Protein AF-A0A256Z825-F1 (afdb_monomer_lite)

Radius of gyration: 13.95 Å; chains: 1; bounding box: 27×13×42 Å

Structure (mmCIF, N/CA/C/O backbone):
data_AF-A0A256Z825-F1
#
_entry.id   AF-A0A256Z825-F1
#
loop_
_atom_site.group_PDB
_atom_site.id
_atom_site.type_symbol
_atom_site.label_atom_id
_atom_site.label_alt_id
_atom_site.label_comp_id
_atom_site.label_asym_id
_atom_site.label_entity_id
_atom_site.label_seq_id
_atom_site.pdbx_PDB_ins_code
_atom_site.Cartn_x
_atom_site.Cartn_y
_atom_site.Cartn_z
_atom_site.occupancy
_atom_site.B_iso_or_equiv
_atom_site.auth_seq_id
_atom_site.auth_comp_id
_atom_site.auth_asym_id
_atom_site.auth_atom_id
_atom_site.pdbx_PDB_model_num
ATOM 1 N N . ALA A 1 1 ? 3.723 -3.712 -13.659 1.00 67.44 1 ALA A N 1
ATOM 2 C CA . ALA A 1 1 ? 2.302 -3.512 -13.280 1.00 67.44 1 ALA A CA 1
ATOM 3 C C . ALA A 1 1 ? 2.008 -4.173 -11.936 1.00 67.44 1 ALA A C 1
ATOM 5 O O . ALA A 1 1 ? 2.182 -5.382 -11.796 1.00 67.44 1 ALA A O 1
ATOM 6 N N . ALA A 1 2 ? 1.598 -3.382 -10.946 1.00 86.62 2 ALA A N 1
ATOM 7 C CA . ALA A 1 2 ? 1.421 -3.825 -9.564 1.00 86.62 2 ALA A CA 1
ATOM 8 C C . ALA A 1 2 ? -0.063 -3.774 -9.160 1.00 86.62 2 ALA A C 1
ATOM 10 O O . ALA A 1 2 ? -0.580 -2.719 -8.817 1.00 86.62 2 ALA A O 1
ATOM 11 N N . HIS A 1 3 ? -0.748 -4.923 -9.213 1.00 90.88 3 HIS A N 1
ATOM 12 C CA . HIS A 1 3 ? -2.207 -5.009 -9.019 1.00 90.88 3 HIS A CA 1
ATOM 13 C C . HIS A 1 3 ? -2.638 -5.476 -7.625 1.00 90.88 3 HIS A C 1
ATOM 15 O O . HIS A 1 3 ? -3.782 -5.266 -7.225 1.00 90.88 3 HIS A O 1
ATOM 21 N N . LEU A 1 4 ? -1.738 -6.122 -6.880 1.00 94.81 4 LEU A N 1
ATOM 22 C CA . LEU A 1 4 ? -2.063 -6.729 -5.591 1.00 94.81 4 LEU A CA 1
ATOM 23 C C . LEU A 1 4 ? -2.667 -5.726 -4.586 1.00 94.81 4 LEU A C 1
ATOM 25 O O . LEU A 1 4 ? -3.716 -6.049 -4.027 1.00 94.81 4 LEU A O 1
ATOM 29 N N . PRO A 1 5 ? -2.104 -4.516 -4.374 1.00 93.44 5 PRO A N 1
ATOM 30 C CA . PRO A 1 5 ? -2.659 -3.580 -3.393 1.00 93.44 5 PRO A CA 1
ATOM 31 C C . PRO A 1 5 ? -4.094 -3.158 -3.723 1.00 93.44 5 PRO A C 1
ATOM 33 O O . PRO A 1 5 ? -4.953 -3.161 -2.843 1.00 93.44 5 PRO A O 1
ATOM 36 N N . GLY A 1 6 ? -4.375 -2.875 -4.999 1.00 93.62 6 GLY A N 1
ATOM 37 C CA . GLY A 1 6 ? -5.716 -2.507 -5.449 1.00 93.62 6 GLY A CA 1
ATOM 38 C C . GLY A 1 6 ? -6.721 -3.653 -5.318 1.00 93.62 6 GLY A C 1
ATOM 39 O O . GLY A 1 6 ? -7.853 -3.436 -4.887 1.00 93.62 6 GLY A O 1
ATOM 40 N N . PHE A 1 7 ? -6.302 -4.891 -5.607 1.00 95.94 7 PHE A N 1
ATOM 41 C CA . PHE A 1 7 ? -7.159 -6.063 -5.428 1.00 95.94 7 PHE A CA 1
ATOM 42 C C . PHE A 1 7 ? -7.521 -6.286 -3.956 1.00 95.94 7 PHE A C 1
ATOM 44 O O . PHE A 1 7 ? -8.692 -6.482 -3.643 1.00 95.94 7 PHE A O 1
ATOM 51 N N . ILE A 1 8 ? -6.555 -6.203 -3.038 1.00 96.50 8 ILE A N 1
ATOM 52 C CA . ILE A 1 8 ? -6.829 -6.372 -1.603 1.00 96.50 8 ILE A CA 1
ATOM 53 C C . ILE A 1 8 ? -7.724 -5.244 -1.071 1.00 96.50 8 ILE A C 1
ATOM 55 O O . ILE A 1 8 ? -8.678 -5.532 -0.350 1.00 96.50 8 ILE A O 1
ATOM 59 N N . ALA A 1 9 ? -7.492 -3.993 -1.483 1.00 96.06 9 ALA A N 1
ATOM 60 C CA . ALA A 1 9 ? -8.336 -2.859 -1.097 1.00 96.06 9 ALA A CA 1
ATOM 61 C C . ALA A 1 9 ? -9.788 -3.004 -1.575 1.00 96.06 9 ALA A C 1
ATOM 63 O O . ALA A 1 9 ? -10.706 -2.543 -0.907 1.00 96.06 9 ALA A O 1
ATOM 64 N N . SER A 1 10 ? -10.025 -3.701 -2.691 1.00 95.56 10 SER A N 1
ATOM 65 C CA . SER A 1 10 ? -11.388 -3.974 -3.171 1.00 95.56 10 SER A CA 1
ATOM 66 C C . SER A 1 10 ? -12.153 -4.995 -2.322 1.00 95.56 10 SER A C 1
ATOM 68 O O . SER A 1 10 ? -13.373 -5.094 -2.435 1.00 95.56 10 SER A O 1
ATOM 70 N N . ARG A 1 11 ? -11.450 -5.781 -1.493 1.00 96.56 11 ARG A N 1
ATOM 71 C CA . ARG A 1 11 ? -12.040 -6.872 -0.697 1.00 96.56 11 ARG A CA 1
ATOM 72 C C . ARG A 1 11 ? -12.003 -6.630 0.807 1.00 96.56 11 ARG A C 1
ATOM 74 O O . ARG A 1 11 ? -12.418 -7.505 1.561 1.00 96.56 11 ARG A O 1
ATOM 81 N N . SER A 1 12 ? -11.471 -5.497 1.249 1.00 93.88 12 SER A N 1
ATOM 82 C CA . SER A 1 12 ? -11.248 -5.215 2.661 1.00 93.88 12 SER A CA 1
ATOM 83 C C . SER A 1 12 ? -11.592 -3.770 2.982 1.00 93.88 12 SER A C 1
ATOM 85 O O . SER A 1 12 ? -11.129 -2.858 2.311 1.00 93.88 12 SER A O 1
ATOM 87 N N . GLU A 1 13 ? -12.327 -3.568 4.075 1.00 92.94 13 GLU A N 1
ATOM 88 C CA . GLU A 1 13 ? -12.581 -2.238 4.647 1.00 92.94 13 GLU A CA 1
ATOM 89 C C . GLU A 1 13 ? -11.398 -1.726 5.487 1.00 92.94 13 GLU A C 1
ATOM 91 O O . GLU A 1 13 ? -11.320 -0.546 5.823 1.00 92.94 13 GLU A O 1
ATOM 96 N N . LYS A 1 14 ? -10.449 -2.609 5.836 1.00 93.81 14 LYS A N 1
ATOM 97 C CA . LYS A 1 14 ? -9.218 -2.219 6.535 1.00 93.81 14 LYS A CA 1
ATOM 98 C C . LYS A 1 14 ? -8.303 -1.413 5.606 1.00 93.81 14 LYS A C 1
ATOM 100 O O . LYS A 1 14 ? -8.232 -1.732 4.418 1.00 93.81 14 LYS A O 1
ATOM 105 N N . PRO A 1 15 ? -7.535 -0.446 6.143 1.00 95.00 15 PRO A N 1
ATOM 106 C CA . PRO A 1 15 ? -6.586 0.325 5.351 1.00 95.00 15 PRO A CA 1
ATOM 107 C C . PRO A 1 15 ? -5.523 -0.582 4.721 1.00 95.00 15 PRO A C 1
ATOM 109 O O . PRO A 1 15 ? 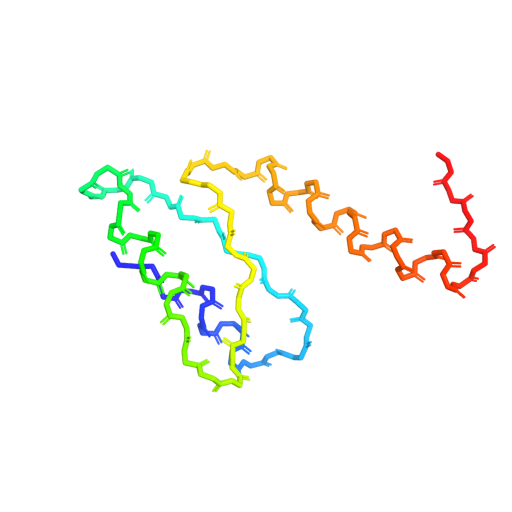-4.905 -1.402 5.401 1.00 95.00 15 PRO A O 1
ATOM 112 N N . VAL A 1 16 ? -5.293 -0.399 3.421 1.00 97.25 16 VAL A N 1
ATOM 113 C CA . VAL A 1 16 ? -4.273 -1.119 2.648 1.00 97.25 16 VAL A CA 1
ATOM 114 C C . VAL A 1 16 ? -3.152 -0.158 2.279 1.00 97.25 16 VAL A C 1
ATOM 116 O O . VAL A 1 16 ? -3.402 0.906 1.711 1.00 97.25 16 VAL A O 1
ATOM 119 N N . ILE A 1 17 ? -1.914 -0.544 2.589 1.00 97.62 17 ILE A N 1
ATOM 120 C CA . ILE A 1 17 ? -0.709 0.222 2.259 1.00 97.62 17 ILE A CA 1
ATOM 121 C C . ILE A 1 17 ? 0.014 -0.478 1.107 1.00 97.62 17 ILE A C 1
ATOM 123 O O . ILE A 1 17 ? 0.344 -1.659 1.203 1.00 97.62 17 ILE A O 1
ATOM 127 N N . GLY A 1 18 ? 0.248 0.243 0.014 1.00 96.56 18 GLY A N 1
ATOM 128 C CA . GLY A 1 18 ? 0.928 -0.260 -1.174 1.00 96.56 18 GLY A CA 1
ATOM 129 C C . GLY A 1 18 ? 2.357 0.268 -1.277 1.00 96.56 18 GLY A C 1
ATOM 130 O O . GLY A 1 18 ? 2.578 1.479 -1.232 1.00 96.56 18 GLY A O 1
ATOM 131 N N . VAL A 1 19 ? 3.318 -0.641 -1.459 1.00 97.00 19 VAL A N 1
ATOM 132 C CA . VAL A 1 19 ? 4.728 -0.313 -1.720 1.00 97.00 19 VAL A CA 1
ATOM 133 C C . VAL A 1 19 ? 5.022 -0.573 -3.200 1.00 97.00 19 VAL A C 1
ATOM 135 O O . VAL A 1 19 ? 5.038 -1.735 -3.613 1.00 97.00 19 VAL A O 1
ATOM 138 N N . PRO A 1 20 ? 5.239 0.468 -4.021 1.00 95.75 20 PRO A N 1
ATOM 139 C CA . PRO A 1 20 ? 5.648 0.272 -5.403 1.00 95.75 20 PRO A CA 1
ATOM 140 C C . PRO A 1 20 ? 7.082 -0.251 -5.458 1.00 95.75 20 PRO A C 1
ATOM 142 O O . PRO A 1 20 ? 7.979 0.327 -4.851 1.00 95.75 20 PRO A O 1
ATOM 145 N N . LEU A 1 21 ? 7.305 -1.337 -6.198 1.00 94.12 21 LEU A N 1
ATOM 146 C CA . LEU A 1 21 ? 8.637 -1.903 -6.408 1.00 94.12 21 LEU A CA 1
ATOM 147 C C . LEU A 1 21 ? 9.223 -1.416 -7.733 1.00 94.12 21 LEU A C 1
ATOM 149 O O . LEU A 1 21 ? 8.521 -1.310 -8.739 1.00 94.12 21 LEU A O 1
ATOM 153 N N . ASN A 1 22 ? 10.523 -1.138 -7.745 1.00 92.19 22 ASN A N 1
ATOM 154 C CA . ASN A 1 22 ? 11.234 -0.771 -8.964 1.00 92.19 22 ASN A CA 1
ATOM 155 C C . ASN A 1 22 ? 11.573 -2.025 -9.779 1.00 92.19 22 ASN A C 1
ATOM 157 O O . ASN A 1 22 ? 12.619 -2.637 -9.571 1.00 92.19 22 ASN A O 1
ATOM 161 N N . VAL A 1 23 ? 10.670 -2.405 -10.684 1.00 84.75 23 VAL A N 1
ATOM 162 C CA . VAL A 1 23 ? 10.866 -3.539 -11.604 1.00 84.75 23 VAL A CA 1
ATOM 163 C C . VAL A 1 23 ? 11.018 -3.066 -13.052 1.00 84.75 23 VAL A C 1
ATOM 165 O O . VAL A 1 23 ? 11.845 -3.595 -13.788 1.00 84.75 23 VAL A O 1
ATOM 168 N N . ALA A 1 24 ? 10.259 -2.049 -13.466 1.00 84.75 24 ALA A N 1
ATOM 169 C CA . ALA A 1 24 ? 10.338 -1.450 -14.795 1.00 84.75 24 ALA A CA 1
ATOM 170 C C . ALA A 1 24 ? 10.190 0.075 -14.704 1.00 84.75 24 ALA A C 1
ATOM 172 O O . ALA A 1 24 ? 9.581 0.589 -13.771 1.00 84.75 24 ALA A O 1
ATOM 173 N N . LEU A 1 25 ? 10.749 0.816 -15.669 1.00 89.88 25 LEU A N 1
ATOM 174 C CA . LEU A 1 25 ? 10.633 2.284 -15.750 1.00 89.88 25 LEU A CA 1
ATOM 175 C C . LEU A 1 25 ? 10.980 3.019 -14.435 1.00 89.88 25 LEU A C 1
ATOM 177 O O . LEU A 1 25 ? 10.318 3.986 -14.060 1.00 89.88 25 LEU A O 1
ATOM 181 N N . GLY A 1 26 ? 11.975 2.532 -13.686 1.00 87.75 26 GLY A N 1
ATOM 182 C CA . GLY A 1 26 ? 12.350 3.125 -12.397 1.00 87.75 26 GLY A CA 1
ATOM 183 C C . GLY A 1 26 ? 11.289 2.976 -11.295 1.00 87.75 26 GLY A C 1
ATOM 184 O O . GLY A 1 26 ? 11.363 3.677 -10.291 1.00 87.75 26 GLY A O 1
ATOM 185 N N . GLY A 1 27 ? 10.297 2.098 -11.474 1.00 90.12 27 GLY A N 1
ATOM 186 C CA . GLY A 1 27 ? 9.166 1.893 -10.567 1.00 90.12 27 GLY A CA 1
ATOM 187 C C . GLY A 1 27 ? 7.992 2.842 -10.802 1.00 90.12 27 GLY A C 1
ATOM 188 O O . GLY A 1 27 ? 7.008 2.771 -10.065 1.00 90.12 27 GLY A O 1
ATOM 189 N N . LEU A 1 28 ? 8.059 3.707 -11.823 1.00 93.44 28 LEU A N 1
ATOM 190 C CA . LEU A 1 28 ? 6.961 4.611 -12.177 1.00 93.44 28 LEU A CA 1
ATOM 191 C C . LEU A 1 28 ? 5.710 3.838 -12.612 1.00 93.44 28 LEU A C 1
ATOM 193 O O . LEU A 1 28 ? 4.594 4.223 -12.269 1.00 93.44 28 LEU A O 1
ATOM 197 N N . ASP A 1 29 ? 5.895 2.718 -13.315 1.00 92.62 29 ASP A N 1
ATOM 198 C CA . ASP A 1 29 ? 4.804 1.837 -13.734 1.00 92.62 29 ASP A CA 1
ATOM 199 C C . ASP A 1 29 ? 4.022 1.307 -12.521 1.00 92.62 29 ASP A C 1
ATOM 201 O O . ASP A 1 29 ? 2.791 1.305 -12.495 1.00 92.62 29 ASP A O 1
ATOM 205 N N . SER A 1 30 ? 4.752 0.902 -11.488 1.00 93.19 30 SER A N 1
ATOM 206 C CA . SER A 1 30 ? 4.228 0.326 -10.259 1.00 93.19 30 SER A CA 1
ATOM 207 C C . SER A 1 30 ? 3.626 1.404 -9.368 1.00 93.19 30 SER A C 1
ATOM 209 O O . SER A 1 30 ? 2.557 1.188 -8.802 1.00 93.19 30 SER A O 1
ATOM 211 N N . LEU A 1 31 ? 4.247 2.585 -9.299 1.00 95.00 31 LEU A N 1
ATOM 212 C CA . LEU A 1 31 ? 3.707 3.733 -8.577 1.00 95.00 31 LEU A CA 1
ATOM 213 C C . LEU A 1 31 ? 2.361 4.163 -9.157 1.00 95.00 31 LEU A C 1
ATOM 215 O O . LEU A 1 31 ? 1.398 4.279 -8.406 1.00 95.00 31 LEU A O 1
ATOM 219 N N . LEU A 1 32 ? 2.262 4.332 -10.477 1.00 94.56 32 LEU A N 1
ATOM 220 C CA . LEU A 1 32 ? 1.000 4.717 -11.111 1.00 94.56 32 LEU A CA 1
ATOM 221 C C . LEU A 1 32 ? -0.055 3.610 -11.002 1.00 94.56 32 LEU A C 1
ATOM 223 O O . LEU A 1 32 ? -1.217 3.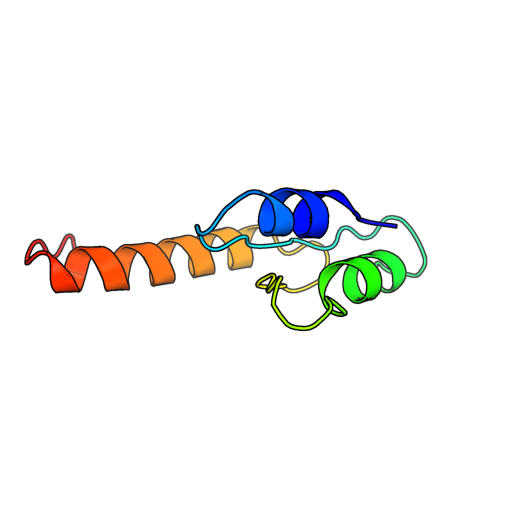920 -10.762 1.00 94.56 32 LEU A O 1
ATOM 227 N N . SER A 1 33 ? 0.343 2.335 -11.093 1.00 93.31 33 SER A N 1
ATOM 228 C CA . SER A 1 33 ? -0.578 1.197 -10.916 1.00 93.31 33 SER A CA 1
ATOM 229 C C . SER A 1 33 ? -1.223 1.156 -9.524 1.00 93.31 33 SER A C 1
ATOM 231 O O . SER A 1 33 ? -2.343 0.675 -9.389 1.00 93.31 33 SER A O 1
ATOM 233 N N . ILE A 1 34 ? -0.516 1.625 -8.490 1.00 95.50 34 ILE A N 1
ATOM 234 C CA . ILE A 1 34 ? -0.977 1.568 -7.095 1.00 95.50 34 ILE A CA 1
ATOM 235 C C . ILE A 1 34 ? -1.631 2.888 -6.663 1.00 95.50 34 ILE A C 1
ATOM 237 O O . ILE A 1 34 ? -2.632 2.864 -5.954 1.00 95.50 34 ILE A O 1
ATOM 241 N N . ALA A 1 35 ? -1.086 4.035 -7.077 1.00 95.25 35 ALA A N 1
ATOM 242 C CA . ALA A 1 35 ? -1.559 5.348 -6.640 1.00 95.25 35 ALA A CA 1
ATOM 243 C C . ALA A 1 35 ? -2.854 5.781 -7.340 1.00 95.25 35 ALA A C 1
ATOM 245 O O . ALA A 1 35 ? -3.693 6.443 -6.730 1.00 95.25 35 ALA A O 1
ATOM 246 N N . GLN A 1 36 ? -3.038 5.404 -8.610 1.00 95.19 36 GLN A N 1
ATOM 247 C CA . GLN A 1 36 ? -4.167 5.851 -9.433 1.00 95.19 36 GLN A CA 1
ATOM 248 C C . GLN A 1 36 ? -5.402 4.957 -9.262 1.00 95.19 36 GLN A C 1
ATOM 250 O O . GLN A 1 36 ? -5.960 4.446 -10.234 1.00 95.19 36 GLN A O 1
ATOM 255 N N . MET A 1 37 ? -5.841 4.766 -8.020 1.00 95.69 37 MET A N 1
ATOM 256 C CA . MET A 1 37 ? -7.035 3.976 -7.729 1.00 95.69 37 MET A CA 1
ATOM 257 C C . MET A 1 37 ? -8.332 4.750 -8.024 1.00 95.69 37 MET A C 1
ATOM 259 O O . MET A 1 37 ? -8.405 5.959 -7.784 1.00 95.69 37 MET A O 1
ATOM 263 N N . PRO A 1 38 ? -9.386 4.074 -8.523 1.00 93.25 38 PRO A N 1
ATOM 264 C CA . PRO A 1 38 ? -10.693 4.690 -8.714 1.00 93.25 38 PRO A CA 1
ATOM 265 C C . PRO A 1 38 ? -11.346 5.071 -7.376 1.00 93.25 38 PRO A C 1
ATOM 267 O O . PRO A 1 38 ? -11.024 4.546 -6.308 1.00 93.25 38 PRO A O 1
ATOM 270 N N . LYS A 1 39 ? -12.323 5.981 -7.444 1.00 94.19 39 LYS A N 1
ATOM 271 C CA . LYS A 1 39 ? -13.104 6.413 -6.276 1.00 94.19 39 LYS A CA 1
ATOM 272 C C . LYS A 1 39 ? -13.766 5.208 -5.596 1.00 94.19 39 LYS A C 1
ATOM 274 O O . LYS A 1 39 ? -14.350 4.366 -6.270 1.00 94.19 39 LYS A O 1
ATOM 279 N N . GLY A 1 40 ? -13.707 5.163 -4.265 1.00 92.75 40 GLY A N 1
ATOM 280 C CA . GLY A 1 40 ? -14.322 4.110 -3.449 1.00 92.75 40 GLY A CA 1
ATOM 281 C C . GLY A 1 40 ? -13.397 2.949 -3.072 1.00 92.75 40 GLY A C 1
ATOM 282 O O . GLY A 1 40 ? -13.733 2.217 -2.151 1.00 92.75 40 GLY A O 1
ATOM 283 N N . VAL A 1 41 ? -12.222 2.810 -3.701 1.00 95.38 41 VAL A N 1
ATOM 284 C CA . VAL A 1 41 ? -11.240 1.758 -3.368 1.00 95.38 41 VAL A CA 1
ATOM 285 C C . VAL A 1 41 ? -9.871 2.388 -3.070 1.00 95.38 41 VAL A C 1
ATOM 287 O O . VAL A 1 41 ? -8.969 2.339 -3.907 1.00 95.38 41 VAL A O 1
ATOM 290 N N . PRO A 1 42 ? -9.702 3.057 -1.915 1.00 95.94 42 PRO A N 1
ATOM 291 C CA . PRO A 1 42 ? -8.476 3.788 -1.611 1.00 95.94 42 PRO A CA 1
ATOM 292 C C . PRO A 1 42 ? -7.305 2.853 -1.268 1.00 95.94 42 PRO A C 1
ATOM 294 O O . PRO A 1 42 ? -7.472 1.853 -0.571 1.00 95.94 42 PRO A O 1
ATOM 297 N N . VAL A 1 43 ? -6.095 3.232 -1.690 1.00 96.56 43 VAL A N 1
ATOM 298 C CA . VAL A 1 43 ? -4.833 2.587 -1.292 1.00 96.56 43 VAL A CA 1
ATOM 299 C C . VAL A 1 43 ? -3.855 3.657 -0.811 1.00 96.56 43 VAL A C 1
ATOM 301 O O . VAL A 1 43 ? -3.607 4.645 -1.503 1.00 96.56 43 VAL A O 1
ATOM 304 N N . ALA A 1 44 ? -3.268 3.462 0.369 1.00 97.06 44 ALA A N 1
ATOM 305 C CA . ALA A 1 44 ? -2.227 4.341 0.883 1.00 97.06 44 ALA A CA 1
ATOM 306 C C . ALA A 1 44 ? -0.886 3.992 0.221 1.00 97.06 44 ALA A C 1
ATOM 308 O O . ALA A 1 44 ? -0.268 2.980 0.542 1.00 97.06 44 ALA A O 1
ATOM 309 N N . THR A 1 45 ? -0.442 4.813 -0.727 1.00 96.56 45 THR A N 1
ATOM 310 C CA . THR A 1 45 ? 0.780 4.545 -1.500 1.00 96.56 45 THR A CA 1
ATOM 311 C C . THR A 1 45 ? 1.978 5.246 -0.871 1.00 96.56 45 THR A C 1
ATOM 313 O O . THR A 1 45 ? 1.910 6.438 -0.573 1.00 96.56 45 THR A O 1
ATOM 316 N N . VAL A 1 46 ? 3.080 4.519 -0.678 1.00 97.50 46 VAL A N 1
ATOM 317 C CA . VAL A 1 46 ? 4.360 5.087 -0.218 1.00 97.50 46 VAL A CA 1
ATOM 318 C C . VAL A 1 46 ? 5.352 5.246 -1.376 1.00 97.50 46 VAL A C 1
ATOM 320 O O . VAL A 1 46 ? 5.045 4.938 -2.526 1.00 97.50 46 VAL A O 1
ATOM 323 N N . GLY A 1 47 ? 6.554 5.751 -1.083 1.00 96.00 47 GLY A N 1
ATOM 324 C CA . GLY A 1 47 ? 7.619 5.892 -2.077 1.00 96.00 47 GLY A CA 1
ATOM 325 C C . GLY A 1 47 ? 8.057 4.559 -2.699 1.00 96.00 47 GLY A C 1
ATOM 326 O O . GLY A 1 47 ? 7.907 3.491 -2.103 1.00 96.00 47 GLY A O 1
ATOM 327 N N . ILE A 1 48 ? 8.632 4.639 -3.900 1.00 95.81 48 ILE A N 1
ATOM 328 C CA . ILE A 1 48 ? 9.177 3.483 -4.627 1.00 95.81 48 ILE A CA 1
ATOM 329 C C . ILE A 1 48 ? 10.280 2.820 -3.796 1.00 95.81 48 ILE A C 1
ATOM 331 O O . ILE A 1 48 ? 11.147 3.509 -3.262 1.00 95.81 48 ILE A O 1
ATOM 335 N N . ASN A 1 49 ? 10.242 1.487 -3.696 1.00 95.81 49 ASN A N 1
ATOM 336 C CA . ASN A 1 49 ? 11.156 0.661 -2.903 1.00 95.81 49 ASN A CA 1
ATOM 337 C C . ASN A 1 49 ? 11.279 1.106 -1.435 1.00 95.81 49 ASN A C 1
ATOM 339 O O . ASN A 1 49 ? 12.346 0.976 -0.841 1.00 95.81 49 ASN A O 1
ATOM 343 N N . ASN A 1 50 ? 10.202 1.621 -0.837 1.00 96.38 50 ASN A N 1
ATOM 344 C CA . ASN A 1 50 ? 10.233 2.136 0.532 1.00 96.38 50 ASN A CA 1
ATOM 345 C C . ASN A 1 50 ? 9.315 1.348 1.491 1.00 96.38 50 ASN A C 1
ATOM 347 O O . ASN A 1 50 ? 8.278 1.860 1.924 1.00 96.38 50 ASN A O 1
ATOM 351 N N . PRO A 1 51 ? 9.664 0.091 1.828 1.00 96.38 51 PRO A N 1
ATOM 352 C CA . PRO A 1 51 ? 8.876 -0.722 2.752 1.00 96.38 51 PRO A CA 1
ATOM 353 C C . PRO A 1 51 ? 8.924 -0.194 4.194 1.00 96.38 51 PRO A C 1
ATOM 355 O O . PRO A 1 51 ? 7.956 -0.347 4.935 1.00 96.38 51 PRO A O 1
ATOM 358 N N . GLU A 1 52 ? 10.009 0.475 4.588 1.00 97.75 52 GLU A N 1
ATOM 359 C CA . GLU A 1 52 ? 10.159 1.051 5.928 1.00 97.75 52 GLU A CA 1
ATOM 360 C C . GLU A 1 52 ? 9.094 2.115 6.201 1.00 97.75 52 GLU A C 1
ATOM 362 O O . GLU A 1 52 ? 8.410 2.067 7.225 1.00 97.75 52 GLU A O 1
ATOM 367 N N . ASN A 1 53 ? 8.860 3.028 5.253 1.00 97.12 53 ASN A N 1
ATOM 368 C CA . ASN A 1 53 ? 7.799 4.021 5.404 1.00 97.12 53 ASN A CA 1
ATOM 369 C C . ASN A 1 53 ? 6.400 3.399 5.417 1.00 97.12 53 ASN A C 1
ATOM 371 O O . ASN A 1 53 ? 5.513 3.941 6.079 1.00 97.12 53 ASN A O 1
ATOM 375 N N . ALA A 1 54 ? 6.189 2.261 4.750 1.00 97.12 54 ALA A N 1
ATOM 376 C CA . ALA A 1 54 ? 4.930 1.531 4.878 1.00 97.12 54 ALA A CA 1
ATOM 377 C C .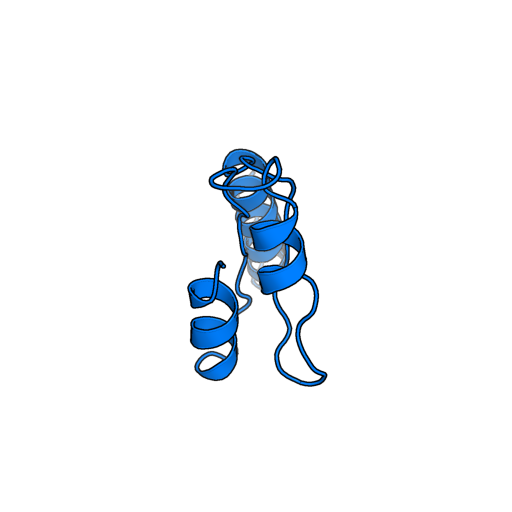 ALA A 1 54 ? 4.735 0.979 6.298 1.00 97.12 54 ALA A C 1
ATOM 379 O O . ALA A 1 54 ? 3.642 1.111 6.852 1.00 97.12 54 ALA A O 1
ATOM 380 N N . ALA A 1 55 ? 5.789 0.447 6.923 1.00 97.06 55 ALA A N 1
ATOM 381 C CA . ALA A 1 55 ? 5.742 0.003 8.314 1.00 97.06 55 ALA A CA 1
ATOM 382 C C . ALA A 1 55 ? 5.493 1.176 9.279 1.00 97.06 55 ALA A C 1
ATOM 384 O O . ALA A 1 55 ? 4.603 1.097 10.129 1.00 97.06 55 ALA A O 1
ATOM 385 N N . TYR A 1 56 ? 6.194 2.302 9.112 1.00 97.88 56 TYR A N 1
ATOM 386 C CA . TYR A 1 56 ? 5.950 3.502 9.921 1.00 97.88 56 TYR A CA 1
ATOM 387 C C . TYR A 1 56 ? 4.524 4.039 9.761 1.00 97.88 56 TYR A C 1
ATOM 389 O O . TYR A 1 56 ? 3.910 4.450 10.749 1.00 97.88 56 TYR A O 1
ATOM 397 N N . LEU A 1 57 ? 3.969 4.024 8.545 1.00 96.94 57 LEU A N 1
ATOM 398 C CA . LEU A 1 57 ? 2.583 4.420 8.307 1.00 96.94 57 LEU A CA 1
ATOM 399 C C . LEU A 1 57 ? 1.599 3.467 9.0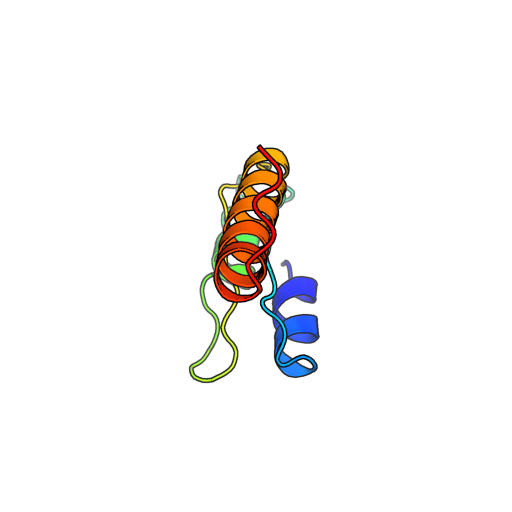00 1.00 96.94 57 LEU A C 1
ATOM 401 O O . LEU A 1 57 ? 0.666 3.939 9.650 1.00 96.94 57 LEU A O 1
ATOM 405 N N . ALA A 1 58 ? 1.837 2.154 8.940 1.00 95.94 58 ALA A N 1
ATOM 406 C CA . ALA A 1 58 ? 1.031 1.167 9.657 1.00 95.94 58 ALA A CA 1
ATOM 407 C 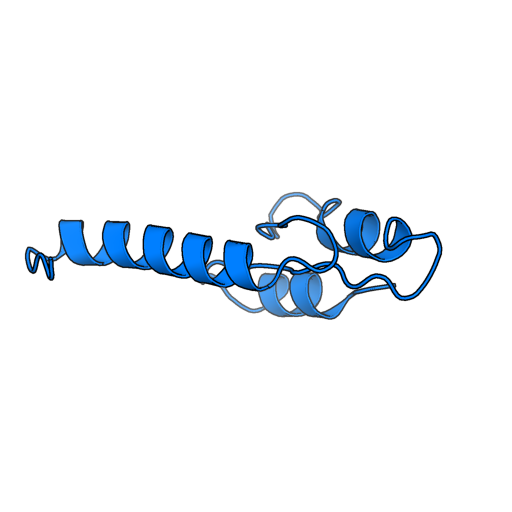C . ALA A 1 58 ? 1.057 1.413 11.174 1.00 95.94 58 ALA A C 1
ATOM 409 O O . ALA A 1 58 ? 0.003 1.454 11.808 1.00 95.94 58 ALA A O 1
ATOM 410 N N . ILE A 1 59 ? 2.238 1.671 11.748 1.00 95.94 59 ILE A N 1
ATOM 411 C CA . ILE A 1 59 ? 2.386 2.009 13.171 1.00 95.94 59 ILE A CA 1
ATOM 412 C C . ILE A 1 59 ? 1.604 3.283 13.511 1.00 95.94 59 ILE A C 1
ATOM 414 O O . ILE A 1 59 ? 0.924 3.321 14.532 1.00 95.94 59 ILE A O 1
ATOM 418 N N . ARG A 1 60 ? 1.648 4.323 12.669 1.00 94.88 60 ARG A N 1
ATOM 419 C CA . ARG A 1 60 ? 0.877 5.561 12.895 1.00 94.88 60 ARG A 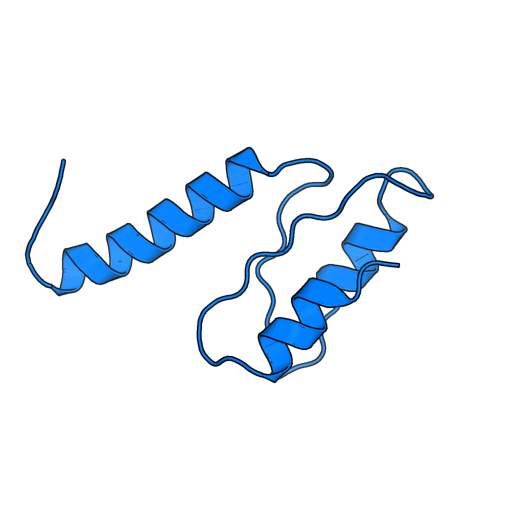CA 1
ATOM 420 C C . ARG A 1 60 ? -0.631 5.308 12.888 1.00 94.88 60 ARG A C 1
ATOM 422 O O . ARG A 1 60 ? -1.325 5.838 13.751 1.00 94.88 60 ARG A O 1
ATOM 429 N N . ILE A 1 61 ? -1.127 4.480 11.968 1.00 94.06 61 ILE A N 1
ATOM 430 C CA . ILE A 1 61 ? -2.544 4.086 11.911 1.00 94.06 61 ILE A CA 1
ATOM 431 C C . ILE A 1 61 ? -2.938 3.306 13.173 1.00 94.06 61 ILE A C 1
ATOM 433 O O . ILE A 1 61 ? -3.953 3.614 13.797 1.00 94.06 61 ILE A O 1
ATOM 437 N N . LEU A 1 62 ? -2.117 2.340 13.592 1.00 92.38 62 LEU A N 1
ATOM 438 C CA . LEU A 1 62 ? -2.360 1.560 14.809 1.00 92.38 62 LEU A CA 1
ATOM 439 C C . LEU A 1 62 ? -2.337 2.435 16.067 1.00 92.38 62 LEU A C 1
ATOM 441 O O . LEU A 1 62 ? -3.226 2.309 16.905 1.00 92.38 62 LEU A O 1
ATOM 445 N N . LYS A 1 63 ? -1.384 3.370 16.174 1.00 92.38 63 LYS A N 1
ATOM 446 C CA . LYS A 1 63 ? -1.296 4.320 17.295 1.00 92.38 63 LYS A CA 1
ATOM 447 C C . LYS A 1 63 ? -2.544 5.193 17.418 1.00 92.38 63 LYS A C 1
ATOM 449 O O . LYS A 1 63 ? -2.966 5.472 18.535 1.00 92.38 63 LYS A O 1
ATOM 454 N N . LEU A 1 64 ? -3.152 5.607 16.303 1.00 88.25 64 LEU A N 1
ATOM 455 C CA . LEU A 1 64 ? -4.419 6.348 16.331 1.00 88.25 64 LEU A CA 1
ATOM 456 C C . LEU A 1 64 ? -5.556 5.499 16.915 1.00 88.25 64 LEU A C 1
ATOM 458 O O . LEU A 1 64 ? -6.313 5.993 17.747 1.00 88.25 64 LEU A O 1
ATOM 462 N N . CYS A 1 65 ? -5.633 4.224 16.530 1.00 77.12 65 CYS A N 1
ATOM 463 C CA . CYS A 1 65 ? -6.631 3.292 17.054 1.00 77.12 65 CYS A CA 1
ATOM 464 C C . CYS A 1 65 ? -6.417 3.009 18.554 1.00 77.12 65 CYS A C 1
ATOM 466 O O . CYS A 1 65 ? -7.349 3.112 19.345 1.00 77.12 65 CYS A O 1
ATOM 468 N N . MET A 1 66 ? -5.175 2.750 18.976 1.00 70.19 66 MET A N 1
ATOM 469 C CA . MET A 1 66 ? -4.850 2.480 20.385 1.00 70.19 66 MET A CA 1
ATOM 470 C C . MET A 1 66 ? -5.063 3.695 21.290 1.00 70.19 66 MET A C 1
ATOM 472 O O . MET A 1 66 ? -5.594 3.555 22.389 1.00 70.19 66 MET A O 1
ATOM 476 N N . LYS A 1 67 ? -4.744 4.906 20.817 1.00 60.19 67 LYS A N 1
ATOM 477 C CA . LYS A 1 67 ? -4.989 6.136 21.582 1.00 60.19 67 LYS A CA 1
ATOM 478 C C . LYS A 1 67 ? -6.484 6.387 21.826 1.00 60.19 67 LYS A C 1
ATOM 480 O O . LYS A 1 67 ? -6.829 6.980 22.842 1.00 60.19 67 LYS A O 1
ATOM 485 N N . MET A 1 68 ? -7.368 5.914 20.941 1.00 57.34 68 MET A N 1
ATOM 486 C CA . MET A 1 68 ? -8.819 5.916 21.176 1.00 57.34 68 MET A CA 1
ATOM 487 C C . MET A 1 68 ? -9.262 4.867 22.210 1.00 57.34 68 MET A C 1
ATOM 489 O O . MET A 1 68 ? -10.261 5.084 22.888 1.00 57.34 68 MET A O 1
ATOM 493 N N . CYS A 1 69 ? -8.527 3.759 22.355 1.00 56.03 69 CYS A N 1
ATOM 494 C CA . CYS A 1 69 ? -8.819 2.684 23.312 1.00 56.03 69 CYS A CA 1
ATOM 495 C C . CYS A 1 69 ? -8.236 2.899 24.722 1.00 56.03 69 CYS A C 1
ATOM 497 O O . CYS A 1 69 ? -8.476 2.074 25.596 1.00 56.03 69 CYS A O 1
ATOM 499 N N . GLY A 1 70 ? -7.520 3.998 24.977 1.00 55.59 70 GLY A N 1
ATOM 500 C CA . GLY A 1 70 ? -7.053 4.368 26.320 1.00 55.59 70 GLY A CA 1
ATOM 501 C C . GLY A 1 70 ? -5.768 3.684 26.800 1.00 55.59 70 GLY A C 1
ATOM 502 O O . GLY A 1 70 ? -5.313 3.988 27.897 1.00 55.59 70 GLY A O 1
ATOM 503 N N . GLU A 1 71 ? -5.137 2.830 25.991 1.00 55.47 71 GLU A N 1
ATOM 504 C CA . GLU A 1 71 ? -3.843 2.216 26.315 1.00 55.47 71 GLU A CA 1
ATOM 505 C C . GLU A 1 71 ? -2.733 2.856 25.473 1.00 55.47 71 GLU A C 1
ATOM 507 O O . GLU A 1 71 ? -2.531 2.553 24.295 1.00 55.47 71 GLU A O 1
ATOM 512 N N . THR A 1 72 ? -2.016 3.801 26.074 1.00 47.62 72 THR A N 1
ATOM 513 C CA . THR A 1 72 ? -0.777 4.350 25.519 1.00 47.62 72 THR A CA 1
ATOM 514 C C . THR A 1 72 ? 0.380 3.411 25.838 1.00 47.62 72 THR A C 1
ATOM 516 O O . THR A 1 72 ? 0.879 3.410 26.959 1.00 47.62 72 THR A O 1
ATOM 519 N N . CYS A 1 73 ? 0.832 2.635 24.853 1.00 48.19 73 CYS A N 1
ATOM 520 C CA . CYS A 1 73 ? 2.185 2.083 24.877 1.00 48.19 73 CYS A CA 1
ATOM 521 C C . CYS A 1 73 ? 3.142 3.137 24.301 1.00 48.19 73 CYS A C 1
ATOM 523 O O . CYS A 1 73 ? 3.128 3.398 23.090 1.00 48.19 73 CYS A O 1
ATOM 525 N N . GLU A 1 74 ? 3.891 3.782 25.197 1.00 43.88 74 GLU A N 1
ATOM 526 C CA . GLU A 1 74 ? 5.096 4.565 24.885 1.00 43.88 74 GLU A CA 1
ATOM 527 C C . GLU A 1 74 ? 6.188 3.684 24.267 1.00 43.88 74 GLU A C 1
ATOM 529 O O . GLU A 1 74 ? 6.374 2.539 24.740 1.00 43.88 74 GLU A O 1
#

Secondary structure (DSSP, 8-state):
---HHHHHHTT-SS--EE----SSGGGHHHHHHHH-PPTT---EE--TT-HHHHHHHHHHHHHHHHHHHT----

pLDDT: mean 88.97, std 13.71, range [43.88, 97.88]

Sequence (74 aa):
AAHLPGFIASRSEKPVIGVPLNVALGGLDSLLSIAQMPKGVPVATVGINNPENAAYLAIRILKLCMKMCGETCE

Foldseek 3Di:
DACVQQVVLVVDPDAGEDAQECPPPRSPVSQCNQCVHDPPRDHHYDDYPCVVVVVVVVVVVVQVVVVVVVDDDD